Protein AF-A0A2K1YZL2-F1 (afdb_monomer_lite)

Foldseek 3Di:
DDDDDLVVLQVVLLVLLCQLQDPPDDDPLVCQLVSLVSNLCNLVVHPAHDQVSLLSSLVSLLVVVVVCVVPPHDLSNLLSLLLSLLSSQLRPSHDPVSNVSSLVSNLCSLVVVVVPPVPCPPRVVSNVNSLVSNCNGPDCPNVVSSVCSVVVNVPDDD

Radius of gyration: 15.45 Å; chains: 1; bounding box: 55×33×34 Å

Sequence (158 aa):
MLAHPFMLLTPQAKLLVSILSSTNLVIPHEAYPLLLRTLYIWVRKSLRPSSVLIDSAVVSLSHLLAIEFGSKKSPEFLSESVLLLGAFSFVLSVSESSKTVCLELLCRLLEDEYRLVSPFGRVIPDVLAGIGYALCSSVVVHNVRILNALLGIWGKED

Secondary structure (DSSP, 8-state):
---SSTTTHHHHHHHHHHHHH-TT----GGGHHHHHHHHHHHHHH-SS--HHHHHHHHHHHHHHHHHHBTB---HHHHHHHHHHHHHHHH-TTS-HHHHHHHHHHHHHHHHHSGGGSSS-TTTHHHHHHHHHHHHTSS--TTHHHHHHHHHHHHS---

pLDDT: mean 83.3, std 15.03, range [38.81, 97.19]

Organism: Populus trichocarpa (NCBI:txid3694)

Structure (mmCIF, N/CA/C/O backbone):
data_AF-A0A2K1YZL2-F1
#
_entry.id   AF-A0A2K1YZL2-F1
#
loop_
_atom_site.group_PDB
_atom_site.id
_atom_site.type_symbol
_atom_site.label_atom_id
_atom_site.label_alt_id
_atom_site.label_comp_id
_atom_site.label_asym_id
_atom_site.label_entity_id
_atom_site.label_seq_id
_atom_site.pdbx_PDB_ins_code
_atom_site.Cartn_x
_atom_site.Cartn_y
_atom_site.Cartn_z
_atom_site.occupancy
_atom_site.B_iso_or_equiv
_atom_site.auth_seq_id
_atom_site.auth_comp_id
_atom_site.auth_asym_id
_atom_site.auth_atom_id
_atom_site.pdbx_PDB_model_num
ATOM 1 N N . MET A 1 1 ? 25.836 -21.114 5.951 1.00 38.81 1 MET A N 1
ATOM 2 C CA . MET A 1 1 ? 25.924 -19.668 5.656 1.00 38.81 1 MET A CA 1
ATOM 3 C C . MET A 1 1 ? 25.135 -19.408 4.373 1.00 38.81 1 MET A C 1
ATOM 5 O O . MET A 1 1 ? 25.670 -19.601 3.296 1.00 38.81 1 MET A O 1
ATOM 9 N N . LEU A 1 2 ? 23.831 -19.117 4.478 1.00 43.88 2 LEU A N 1
ATOM 10 C CA . LEU A 1 2 ? 22.923 -18.922 3.334 1.00 43.88 2 LEU A CA 1
ATOM 11 C C . LEU A 1 2 ? 22.542 -17.440 3.232 1.00 43.88 2 LEU A C 1
ATOM 13 O O . LEU A 1 2 ? 21.460 -17.029 3.637 1.00 43.88 2 LEU A O 1
ATOM 17 N N . ALA A 1 3 ? 23.447 -16.622 2.710 1.00 51.06 3 ALA A N 1
ATOM 18 C CA . ALA A 1 3 ? 23.057 -15.378 2.062 1.00 51.06 3 ALA A CA 1
ATOM 19 C C . ALA A 1 3 ? 22.952 -15.721 0.577 1.00 51.06 3 ALA A C 1
ATOM 21 O O . ALA A 1 3 ? 23.954 -16.204 0.074 1.00 51.06 3 ALA A O 1
ATOM 22 N N . HIS A 1 4 ? 21.808 -15.556 -0.109 1.00 52.34 4 HIS A N 1
ATOM 23 C CA . HIS A 1 4 ? 21.873 -15.142 -1.525 1.00 52.34 4 HIS A CA 1
ATOM 24 C C . HIS A 1 4 ? 20.585 -14.729 -2.267 1.00 52.34 4 HIS A C 1
ATOM 26 O O . HIS A 1 4 ? 20.738 -13.885 -3.144 1.00 52.34 4 HIS A O 1
ATOM 32 N N . PRO A 1 5 ? 19.338 -15.162 -1.980 1.00 51.34 5 PRO A N 1
ATOM 33 C CA . PRO A 1 5 ? 18.207 -14.653 -2.775 1.00 51.34 5 PRO A CA 1
ATOM 34 C C . PRO A 1 5 ? 17.672 -13.296 -2.280 1.00 51.34 5 PRO A C 1
ATOM 36 O O . PRO A 1 5 ? 17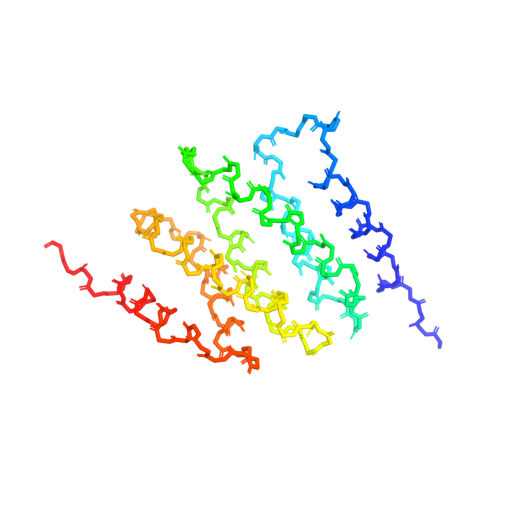.253 -12.463 -3.075 1.00 51.34 5 PRO A O 1
ATOM 39 N N . PHE A 1 6 ? 17.730 -13.023 -0.972 1.00 49.19 6 PHE A N 1
ATOM 40 C CA . PHE A 1 6 ? 17.057 -11.856 -0.379 1.00 49.19 6 PHE A CA 1
ATOM 41 C C . PHE A 1 6 ? 17.830 -10.536 -0.498 1.00 49.19 6 PHE A C 1
ATOM 43 O O . PHE A 1 6 ? 17.218 -9.474 -0.556 1.00 49.19 6 PHE A O 1
ATOM 50 N N . MET A 1 7 ? 19.165 -10.582 -0.572 1.00 50.50 7 MET A N 1
ATOM 51 C CA . MET A 1 7 ? 19.977 -9.378 -0.797 1.00 50.50 7 MET A CA 1
ATOM 52 C C . MET A 1 7 ? 19.915 -8.883 -2.248 1.00 50.50 7 MET A C 1
ATOM 54 O O . MET A 1 7 ? 20.134 -7.697 -2.478 1.00 50.50 7 MET A O 1
ATOM 58 N N . LEU A 1 8 ? 19.564 -9.750 -3.210 1.00 55.94 8 LEU A N 1
ATOM 59 C CA . LEU A 1 8 ? 19.440 -9.375 -4.624 1.00 55.94 8 LEU A CA 1
ATOM 60 C C . LEU A 1 8 ? 18.253 -8.442 -4.900 1.00 55.94 8 LEU A C 1
ATOM 62 O O . LEU A 1 8 ? 18.302 -7.652 -5.841 1.00 55.94 8 LEU A O 1
ATOM 66 N N . LEU A 1 9 ? 17.205 -8.507 -4.075 1.00 71.00 9 LEU A N 1
ATOM 67 C CA . LEU A 1 9 ? 15.985 -7.734 -4.301 1.00 71.00 9 LEU A CA 1
ATOM 68 C C . LEU A 1 9 ? 16.129 -6.266 -3.862 1.00 71.00 9 LEU A C 1
ATOM 70 O O . LEU A 1 9 ? 15.418 -5.403 -4.365 1.00 71.00 9 LEU A O 1
ATOM 74 N N . THR A 1 10 ? 17.059 -5.943 -2.956 1.00 78.75 10 THR A N 1
ATOM 75 C CA . THR A 1 10 ? 17.225 -4.569 -2.447 1.00 78.75 10 THR A CA 1
ATOM 76 C C . THR A 1 10 ? 17.779 -3.596 -3.497 1.00 78.75 10 THR A C 1
ATOM 78 O O . THR A 1 10 ? 17.228 -2.502 -3.617 1.00 78.75 10 THR A O 1
ATOM 81 N N . PRO A 1 11 ? 18.822 -3.931 -4.286 1.00 85.44 11 PRO A N 1
ATOM 82 C CA . PRO A 1 11 ? 19.239 -3.095 -5.413 1.00 85.44 11 PRO A CA 1
ATOM 83 C C . PRO A 1 11 ? 18.119 -2.873 -6.434 1.00 85.44 11 PRO A C 1
ATOM 85 O O . PRO A 1 11 ? 17.939 -1.753 -6.905 1.00 85.44 11 PRO A O 1
ATOM 88 N N . GLN A 1 12 ? 17.330 -3.913 -6.725 1.00 85.94 12 GLN A N 1
ATOM 89 C CA . GLN A 1 12 ? 16.189 -3.824 -7.641 1.00 85.94 12 GLN A CA 1
ATOM 90 C C . GLN A 1 12 ? 15.112 -2.882 -7.095 1.00 85.94 12 GLN A C 1
ATOM 92 O O . GLN A 1 12 ? 14.638 -2.016 -7.818 1.00 85.94 12 GLN A O 1
ATOM 97 N N . ALA A 1 13 ? 14.787 -2.977 -5.805 1.00 89.06 13 ALA A N 1
ATOM 98 C CA . ALA A 1 13 ? 13.847 -2.067 -5.159 1.00 89.06 13 ALA A CA 1
ATOM 99 C C . ALA A 1 13 ? 14.335 -0.615 -5.170 1.00 89.06 13 ALA A C 1
ATOM 101 O O . ALA A 1 13 ? 13.552 0.284 -5.456 1.00 89.06 13 ALA A O 1
ATOM 102 N N . LYS A 1 14 ? 15.630 -0.375 -4.922 1.00 91.25 14 LYS A N 1
ATOM 103 C CA . LYS A 1 14 ? 16.217 0.970 -5.032 1.00 91.25 14 LYS A CA 1
ATOM 104 C C . LYS A 1 14 ? 16.053 1.532 -6.438 1.00 91.25 14 LYS A C 1
ATOM 106 O O . LYS A 1 14 ? 15.593 2.657 -6.576 1.00 91.25 14 LYS A O 1
ATOM 111 N N . LEU A 1 15 ? 16.376 0.735 -7.456 1.00 91.00 15 LEU A N 1
ATOM 112 C CA . LEU A 1 15 ? 16.206 1.128 -8.851 1.00 91.00 15 LEU A CA 1
ATOM 113 C C . LEU A 1 15 ? 14.739 1.440 -9.172 1.00 91.00 15 LEU A C 1
ATOM 115 O O . LEU A 1 15 ? 14.464 2.471 -9.772 1.00 91.00 15 LEU A O 1
ATOM 119 N N . LEU A 1 16 ? 13.804 0.589 -8.743 1.00 91.12 16 LEU A N 1
ATOM 120 C CA . LEU A 1 16 ? 12.370 0.799 -8.957 1.00 91.12 16 LEU A CA 1
ATOM 121 C C . LEU A 1 16 ? 11.875 2.086 -8.300 1.00 91.12 16 LEU A C 1
ATOM 123 O O . LEU A 1 16 ? 11.177 2.860 -8.946 1.00 91.12 16 LEU A O 1
ATOM 127 N N . VAL A 1 17 ? 12.269 2.347 -7.050 1.00 91.75 17 VAL A N 1
ATOM 128 C CA . VAL A 1 17 ? 11.930 3.605 -6.376 1.00 91.75 17 VAL A CA 1
ATOM 129 C C . VAL A 1 17 ? 12.522 4.783 -7.142 1.00 91.75 17 VAL A C 1
ATOM 131 O O . VAL A 1 17 ? 11.788 5.708 -7.452 1.00 91.75 17 VAL A O 1
ATOM 134 N N . SER A 1 18 ? 13.793 4.725 -7.554 1.00 91.88 18 SER A N 1
ATOM 135 C CA . SER A 1 18 ? 14.407 5.787 -8.364 1.00 91.88 18 SER A CA 1
ATOM 136 C C . SER A 1 18 ? 13.702 6.018 -9.704 1.00 91.88 18 SER A C 1
ATOM 138 O O . SER A 1 18 ? 13.594 7.163 -10.132 1.00 91.88 18 SER A O 1
ATOM 140 N N . ILE A 1 19 ? 13.209 4.962 -10.358 1.00 90.88 19 ILE A N 1
ATOM 141 C CA . ILE A 1 19 ? 12.417 5.068 -11.590 1.00 90.88 19 ILE A CA 1
ATOM 142 C C . ILE A 1 19 ? 11.093 5.786 -11.306 1.00 90.88 19 ILE A C 1
ATOM 144 O O . ILE A 1 19 ? 10.762 6.727 -12.019 1.00 90.88 19 ILE A O 1
ATOM 148 N N . LEU A 1 20 ? 10.371 5.391 -10.251 1.00 88.38 20 LEU A N 1
ATOM 149 C CA . LEU A 1 20 ? 9.091 6.003 -9.873 1.00 88.38 20 LEU A CA 1
ATOM 150 C C . LEU A 1 20 ? 9.233 7.448 -9.376 1.00 88.38 20 LEU A C 1
ATOM 152 O O . LEU A 1 20 ? 8.319 8.242 -9.561 1.00 88.38 20 LEU A O 1
ATOM 156 N N . SER A 1 21 ? 10.356 7.798 -8.745 1.00 88.94 21 SER A N 1
ATOM 157 C CA . SER A 1 21 ? 10.640 9.171 -8.310 1.00 88.94 21 SER A CA 1
ATOM 158 C C . SER A 1 21 ? 11.130 10.077 -9.446 1.00 88.94 21 SER A C 1
ATOM 160 O O . SER A 1 21 ? 11.227 11.289 -9.255 1.00 88.94 21 SER A O 1
ATOM 162 N N . SER A 1 22 ? 11.529 9.518 -10.593 1.00 87.56 22 SER A N 1
ATOM 163 C CA . SER A 1 22 ? 12.166 10.289 -11.661 1.00 87.56 22 SER A CA 1
ATOM 164 C C . SER A 1 22 ? 11.142 11.090 -12.456 1.00 87.56 22 SER A C 1
ATOM 166 O O . SER A 1 22 ? 10.255 10.530 -13.090 1.00 87.56 22 SER A O 1
ATOM 168 N N . THR A 1 23 ? 11.333 12.405 -12.521 1.00 80.56 23 THR A N 1
ATOM 169 C CA . THR A 1 23 ? 10.558 13.300 -13.396 1.00 80.56 23 THR A CA 1
ATOM 170 C C . THR A 1 23 ? 11.047 13.292 -14.846 1.00 80.56 23 THR A C 1
ATOM 172 O O . THR A 1 23 ? 10.414 13.885 -15.713 1.00 80.56 23 THR A O 1
ATOM 175 N N . ASN A 1 24 ? 12.191 12.656 -15.116 1.00 82.12 24 ASN A N 1
ATOM 176 C CA . ASN A 1 24 ? 12.858 12.681 -16.422 1.00 82.12 24 ASN A CA 1
ATOM 177 C C . ASN A 1 24 ? 12.571 11.431 -17.266 1.00 82.12 24 ASN A C 1
ATOM 179 O O . ASN A 1 24 ? 13.055 11.327 -18.392 1.00 82.12 24 ASN A O 1
ATOM 183 N N . LEU A 1 25 ? 11.837 10.459 -16.717 1.00 82.88 25 LEU A N 1
ATOM 184 C CA . LEU A 1 25 ? 11.479 9.223 -17.403 1.00 82.88 25 LEU A CA 1
ATOM 185 C C . LEU A 1 25 ? 9.993 9.246 -17.749 1.00 82.88 25 LEU A C 1
ATOM 187 O O . LEU A 1 25 ? 9.149 9.404 -16.874 1.00 82.88 25 LEU A O 1
ATOM 191 N N . VAL A 1 26 ? 9.681 9.038 -19.025 1.00 83.31 26 VAL A N 1
ATOM 192 C CA . VAL A 1 26 ? 8.307 8.795 -19.469 1.00 83.31 26 VAL A CA 1
ATOM 193 C C . VAL A 1 26 ? 8.064 7.294 -19.384 1.00 83.31 26 VAL A C 1
ATOM 195 O O . VAL A 1 26 ? 8.627 6.524 -20.163 1.00 83.31 26 VAL A O 1
ATOM 198 N N . ILE A 1 27 ? 7.270 6.875 -18.402 1.00 84.00 27 ILE A N 1
ATOM 199 C CA . ILE A 1 27 ? 6.901 5.472 -18.203 1.00 84.00 27 ILE A CA 1
ATOM 200 C C . ILE A 1 27 ? 5.537 5.250 -18.868 1.00 84.00 27 ILE A C 1
ATOM 202 O O . ILE A 1 27 ? 4.608 6.005 -18.583 1.00 84.00 27 ILE A O 1
ATOM 206 N N . PRO A 1 28 ? 5.388 4.246 -19.748 1.00 85.69 28 PRO A N 1
ATOM 207 C CA . PRO A 1 28 ? 4.085 3.921 -20.320 1.00 85.69 28 PRO A CA 1
ATOM 208 C C . PRO A 1 28 ? 3.126 3.446 -19.220 1.00 85.69 28 PRO A C 1
ATOM 210 O O . PRO A 1 28 ? 3.536 2.708 -18.317 1.00 85.69 28 PRO A O 1
ATOM 213 N N . HIS A 1 29 ? 1.850 3.836 -19.298 1.00 82.50 29 HIS A N 1
ATOM 214 C CA . HIS A 1 29 ? 0.867 3.542 -18.248 1.00 82.50 29 HIS A CA 1
ATOM 215 C C . HIS A 1 29 ? 0.721 2.033 -17.977 1.00 82.50 29 HIS A C 1
ATOM 217 O O . HIS A 1 29 ? 0.501 1.606 -16.844 1.00 82.50 29 HIS A O 1
ATOM 223 N N . GLU A 1 30 ? 0.924 1.208 -19.002 1.00 85.75 30 GLU A N 1
ATOM 224 C CA . GLU A 1 30 ? 0.842 -0.251 -18.950 1.00 85.75 30 GLU A CA 1
ATOM 225 C C . GLU A 1 30 ? 1.959 -0.889 -18.109 1.00 85.75 30 GLU A C 1
ATOM 227 O O . GLU A 1 30 ? 1.824 -2.028 -17.662 1.00 85.75 30 GLU A O 1
ATOM 232 N N . ALA A 1 31 ? 3.066 -0.177 -17.869 1.00 89.31 31 ALA A N 1
ATOM 233 C CA . ALA A 1 31 ? 4.176 -0.691 -17.073 1.00 89.31 31 ALA A CA 1
ATOM 234 C C . ALA A 1 31 ? 3.939 -0.558 -15.562 1.00 89.31 31 ALA A C 1
ATOM 236 O O . ALA A 1 31 ? 4.516 -1.327 -14.788 1.00 89.31 31 ALA A O 1
ATOM 237 N N . TYR A 1 32 ? 3.093 0.379 -15.117 1.00 89.56 32 TYR A N 1
ATOM 238 C CA . TYR A 1 32 ? 2.918 0.645 -13.689 1.00 89.56 32 TYR A CA 1
ATOM 239 C C . TYR A 1 32 ? 2.446 -0.563 -12.870 1.00 89.56 32 TYR A C 1
ATOM 241 O O . TYR A 1 32 ? 3.070 -0.810 -11.837 1.00 89.56 32 TYR A O 1
ATOM 249 N N . PRO A 1 33 ? 1.442 -1.362 -13.289 1.00 91.00 33 PRO A N 1
ATOM 250 C CA . PRO A 1 33 ? 1.030 -2.538 -12.519 1.00 91.00 33 PRO A CA 1
ATOM 251 C C . PRO A 1 33 ? 2.201 -3.487 -12.221 1.00 91.00 33 PRO A C 1
ATOM 253 O O . PRO A 1 33 ? 2.368 -3.944 -11.092 1.00 91.00 33 PRO A O 1
ATOM 256 N N . LEU A 1 34 ? 3.088 -3.714 -13.198 1.00 91.81 34 LEU A N 1
ATOM 257 C CA . LEU A 1 34 ? 4.270 -4.565 -13.023 1.00 91.81 34 LEU A CA 1
ATOM 258 C C . LEU A 1 34 ? 5.296 -3.954 -12.058 1.00 91.81 34 LEU A C 1
ATOM 260 O O . LEU A 1 34 ? 5.881 -4.675 -11.243 1.00 91.81 34 LEU A O 1
ATOM 264 N N . LEU A 1 35 ? 5.513 -2.638 -12.120 1.00 92.62 35 LEU A N 1
ATOM 265 C CA . LEU A 1 35 ? 6.416 -1.935 -11.202 1.00 92.62 35 LEU A CA 1
ATOM 266 C C . LEU A 1 35 ? 5.910 -2.028 -9.756 1.00 92.62 35 LEU A C 1
ATOM 268 O O . LEU A 1 35 ? 6.672 -2.391 -8.854 1.00 92.62 35 LEU A O 1
ATOM 272 N N . LEU A 1 36 ? 4.615 -1.776 -9.549 1.00 94.19 36 LEU A N 1
ATOM 273 C CA . LEU A 1 36 ? 3.958 -1.879 -8.246 1.00 94.19 36 LEU A CA 1
ATOM 274 C C . LEU A 1 36 ? 4.001 -3.316 -7.711 1.00 94.19 36 LEU A C 1
ATOM 276 O O . LEU A 1 36 ? 4.406 -3.533 -6.565 1.00 94.19 36 LEU A O 1
ATOM 280 N N . ARG A 1 37 ? 3.708 -4.311 -8.560 1.00 94.56 37 ARG A N 1
ATOM 281 C CA . ARG A 1 37 ? 3.790 -5.730 -8.193 1.00 94.56 37 ARG A CA 1
ATOM 282 C C . ARG A 1 37 ? 5.196 -6.130 -7.763 1.00 94.56 37 ARG A C 1
ATOM 284 O O . ARG A 1 37 ? 5.372 -6.875 -6.798 1.00 94.56 37 ARG A O 1
ATOM 291 N N . THR A 1 38 ? 6.215 -5.635 -8.461 1.00 93.38 38 THR A N 1
ATOM 292 C CA . THR A 1 38 ? 7.612 -5.954 -8.144 1.00 93.38 38 THR A CA 1
ATOM 293 C C . THR A 1 38 ? 8.024 -5.355 -6.798 1.00 93.38 38 THR A C 1
ATOM 295 O O . THR A 1 38 ? 8.661 -6.040 -5.993 1.00 93.38 38 THR A O 1
ATOM 298 N N . LEU A 1 39 ? 7.597 -4.123 -6.496 1.00 93.81 39 LEU A N 1
ATOM 299 C CA . LEU A 1 39 ? 7.784 -3.524 -5.172 1.00 93.81 39 LEU A CA 1
ATOM 300 C C . LEU A 1 39 ? 7.049 -4.305 -4.080 1.00 93.81 39 LEU A C 1
ATOM 302 O O . LEU A 1 39 ? 7.630 -4.565 -3.026 1.00 93.81 39 LEU A O 1
ATOM 306 N N . TYR A 1 40 ? 5.819 -4.750 -4.338 1.00 95.12 40 TYR A N 1
ATOM 307 C CA . TYR A 1 40 ? 5.071 -5.591 -3.405 1.00 95.12 40 TYR A CA 1
ATOM 308 C C . TYR A 1 40 ? 5.824 -6.893 -3.093 1.00 95.12 40 TYR A C 1
ATOM 310 O O . TYR A 1 40 ? 6.002 -7.254 -1.925 1.00 95.12 40 TYR A O 1
ATOM 318 N N . ILE A 1 41 ? 6.329 -7.581 -4.123 1.00 93.12 41 ILE A N 1
ATOM 319 C CA . ILE A 1 41 ? 7.121 -8.806 -3.956 1.00 93.12 41 ILE A CA 1
ATOM 320 C C . ILE A 1 41 ? 8.370 -8.519 -3.123 1.00 93.12 41 ILE A C 1
ATOM 322 O O . ILE A 1 41 ? 8.674 -9.289 -2.210 1.00 93.12 41 ILE A O 1
ATOM 326 N N . TRP A 1 42 ? 9.067 -7.411 -3.385 1.00 91.81 42 TRP A N 1
ATOM 327 C CA . TRP A 1 42 ? 10.217 -7.005 -2.582 1.00 91.81 42 TRP A CA 1
ATOM 328 C C . TRP A 1 42 ? 9.849 -6.821 -1.105 1.00 91.81 42 TRP A C 1
ATOM 330 O O . TRP A 1 42 ? 10.512 -7.412 -0.249 1.00 91.81 42 TRP A O 1
ATOM 340 N N . VAL A 1 43 ? 8.780 -6.083 -0.790 1.00 92.06 43 VAL A N 1
ATOM 341 C CA . VAL A 1 43 ? 8.321 -5.869 0.597 1.00 92.06 43 VAL A CA 1
ATOM 342 C C . VAL A 1 43 ? 8.032 -7.194 1.295 1.00 92.06 43 VAL A C 1
ATOM 344 O O . VAL A 1 43 ? 8.441 -7.403 2.433 1.00 92.06 43 VAL A O 1
ATOM 347 N N . ARG A 1 44 ? 7.349 -8.109 0.604 1.00 90.69 44 ARG A N 1
ATOM 348 C CA . ARG A 1 44 ? 6.893 -9.386 1.168 1.00 90.69 44 ARG A CA 1
ATOM 349 C C . ARG A 1 44 ? 7.986 -10.428 1.309 1.00 90.69 44 ARG A C 1
ATOM 351 O O . ARG A 1 44 ? 7.910 -11.275 2.195 1.00 90.69 44 ARG A O 1
ATOM 358 N N . LYS A 1 45 ? 8.951 -10.435 0.392 1.00 88.50 45 LYS A N 1
ATOM 359 C CA . LYS A 1 45 ? 10.024 -11.433 0.366 1.00 88.50 45 LYS A CA 1
ATOM 360 C C . LYS A 1 45 ? 11.268 -10.962 1.110 1.00 88.50 45 LYS A C 1
ATOM 362 O O . LYS A 1 45 ? 12.086 -11.800 1.468 1.00 88.50 45 LYS A O 1
ATOM 367 N N . SER A 1 46 ? 11.422 -9.670 1.384 1.00 83.81 46 SER A N 1
ATOM 368 C CA . SER A 1 46 ? 12.537 -9.178 2.192 1.00 83.81 46 SER A CA 1
ATOM 369 C C . SER A 1 46 ? 12.358 -9.546 3.661 1.00 83.81 46 SER A C 1
ATOM 371 O O . SER A 1 46 ? 11.337 -9.240 4.264 1.00 83.81 46 SER A O 1
ATOM 373 N N . LEU A 1 47 ? 13.391 -10.136 4.269 1.00 76.88 47 LEU A N 1
ATOM 374 C CA . LEU A 1 47 ? 13.392 -10.451 5.703 1.00 76.88 47 LEU A CA 1
ATOM 375 C C . LEU A 1 47 ? 13.252 -9.185 6.571 1.00 76.88 47 LEU A C 1
ATOM 377 O O . LEU A 1 47 ? 12.608 -9.202 7.615 1.00 76.88 47 LEU A O 1
ATOM 381 N N . ARG A 1 48 ? 13.904 -8.094 6.150 1.00 80.44 48 ARG A N 1
ATOM 382 C CA . ARG A 1 48 ? 13.903 -6.784 6.817 1.00 80.44 48 ARG A CA 1
ATOM 383 C C . ARG A 1 48 ? 14.007 -5.688 5.755 1.00 80.44 48 ARG A C 1
ATOM 385 O O . ARG A 1 48 ? 15.122 -5.250 5.460 1.00 80.44 48 ARG A O 1
ATOM 392 N N . PRO A 1 49 ? 12.897 -5.300 5.108 1.00 83.56 49 PRO A N 1
ATOM 393 C CA . PRO A 1 49 ? 12.946 -4.225 4.130 1.00 83.56 49 PRO A CA 1
ATOM 394 C C . PRO A 1 49 ? 13.401 -2.928 4.811 1.00 83.56 49 PRO A C 1
ATOM 396 O O . PRO A 1 49 ? 13.067 -2.654 5.967 1.00 83.56 49 PRO A O 1
ATOM 399 N N . SER A 1 50 ? 14.215 -2.150 4.099 1.00 88.69 50 SER A N 1
ATOM 400 C CA . SER A 1 50 ? 14.730 -0.875 4.600 1.00 88.69 50 SER A CA 1
ATOM 401 C C . SER A 1 50 ? 13.572 0.103 4.781 1.00 88.69 50 SER A C 1
ATOM 403 O O . SER A 1 50 ? 12.906 0.437 3.803 1.00 88.69 50 SER A O 1
ATOM 405 N N . SER A 1 51 ? 13.356 0.573 6.014 1.00 89.69 51 SER A N 1
ATOM 406 C CA . SER A 1 51 ? 12.321 1.566 6.327 1.00 89.69 51 SER A CA 1
ATOM 407 C C . SER A 1 51 ? 12.508 2.837 5.506 1.00 89.69 51 SER A C 1
ATOM 409 O O . SER A 1 51 ? 11.571 3.267 4.855 1.00 89.69 51 SER A O 1
ATOM 411 N N . VAL A 1 52 ? 13.745 3.333 5.409 1.00 91.50 52 VAL A N 1
ATOM 412 C CA . VAL A 1 52 ? 14.113 4.501 4.590 1.00 91.50 52 VAL A CA 1
ATOM 413 C C . VAL A 1 52 ? 13.696 4.330 3.128 1.00 91.50 52 VAL A C 1
ATOM 415 O O . VAL A 1 52 ? 13.176 5.258 2.512 1.00 91.50 52 VAL A O 1
ATOM 418 N N . LEU A 1 53 ? 13.909 3.139 2.558 1.00 92.38 53 LEU A N 1
ATOM 419 C CA . LEU A 1 53 ? 13.519 2.874 1.175 1.00 92.38 53 LEU A CA 1
ATOM 420 C C . LEU A 1 53 ? 11.997 2.787 1.018 1.00 92.38 53 LEU A C 1
ATOM 422 O O . LEU A 1 53 ? 11.476 3.267 0.016 1.00 92.38 53 LEU A O 1
ATOM 426 N N . ILE A 1 54 ? 11.289 2.215 1.998 1.00 93.62 54 ILE A N 1
ATOM 427 C CA . ILE A 1 54 ? 9.822 2.218 2.004 1.00 93.62 54 ILE A CA 1
ATOM 428 C C . ILE A 1 54 ? 9.297 3.649 2.124 1.00 93.62 54 ILE A C 1
ATOM 430 O O . ILE A 1 54 ? 8.460 4.033 1.321 1.00 93.62 54 ILE A O 1
ATOM 434 N N . ASP A 1 55 ? 9.808 4.455 3.054 1.00 93.88 55 ASP A N 1
ATOM 435 C CA . ASP A 1 55 ? 9.383 5.846 3.235 1.00 93.88 55 ASP A CA 1
ATOM 436 C C . ASP A 1 55 ? 9.567 6.646 1.928 1.00 93.88 55 ASP A C 1
ATOM 438 O O . ASP A 1 55 ? 8.653 7.336 1.478 1.00 93.88 55 ASP A O 1
ATOM 442 N N . SER A 1 56 ? 10.700 6.467 1.238 1.00 93.94 56 SER A N 1
ATOM 443 C CA . SER A 1 56 ? 10.931 7.054 -0.092 1.00 93.94 56 SER A CA 1
ATOM 444 C C . SER A 1 56 ? 9.956 6.534 -1.158 1.00 93.94 56 SER A C 1
ATOM 446 O O . SER A 1 56 ? 9.516 7.294 -2.027 1.00 93.94 56 SER A O 1
ATOM 448 N N . ALA A 1 57 ? 9.620 5.243 -1.121 1.00 94.44 57 ALA A N 1
ATOM 449 C CA . ALA A 1 57 ? 8.651 4.647 -2.034 1.00 94.44 57 ALA A CA 1
ATOM 450 C C . ALA A 1 57 ? 7.242 5.205 -1.795 1.00 94.44 57 ALA A C 1
ATOM 452 O O . ALA A 1 57 ? 6.543 5.495 -2.758 1.00 94.44 57 ALA A O 1
ATOM 453 N N . VAL A 1 58 ? 6.848 5.411 -0.535 1.00 95.62 58 VAL A N 1
ATOM 454 C CA . VAL A 1 58 ? 5.553 5.996 -0.154 1.00 95.62 58 VAL A CA 1
ATOM 455 C C . VAL A 1 58 ? 5.419 7.418 -0.686 1.00 95.62 58 VAL A C 1
ATOM 457 O O . VAL A 1 58 ? 4.383 7.748 -1.256 1.00 95.62 58 VAL A O 1
ATOM 460 N N . VAL A 1 59 ? 6.469 8.237 -0.573 1.00 94.88 59 VAL A N 1
ATOM 461 C CA . VAL A 1 59 ? 6.488 9.585 -1.167 1.00 94.88 59 VAL A CA 1
ATOM 462 C C . VAL A 1 59 ? 6.339 9.514 -2.689 1.00 94.88 59 VAL A C 1
ATOM 464 O O . VAL A 1 59 ? 5.524 10.219 -3.270 1.00 94.88 59 VAL A O 1
ATOM 467 N N . SER A 1 60 ? 7.074 8.625 -3.354 1.00 93.00 60 SER A N 1
ATOM 468 C CA . SER A 1 60 ? 6.991 8.495 -4.819 1.00 93.00 60 SER A CA 1
ATOM 469 C C . SER A 1 60 ? 5.608 8.023 -5.273 1.00 93.00 60 SER A C 1
ATOM 471 O O . SER A 1 60 ? 5.055 8.527 -6.247 1.00 93.00 60 SER A O 1
ATOM 473 N N . LEU A 1 61 ? 5.024 7.080 -4.532 1.00 93.25 61 LEU A N 1
ATOM 474 C CA . LEU A 1 61 ? 3.706 6.531 -4.810 1.00 93.25 61 LEU A CA 1
ATOM 475 C C . LEU A 1 61 ? 2.596 7.554 -4.556 1.00 93.25 61 LEU A C 1
ATOM 477 O O . LEU A 1 61 ? 1.635 7.590 -5.316 1.00 93.25 61 LEU A O 1
ATOM 481 N N . SER A 1 62 ? 2.721 8.404 -3.532 1.00 93.25 62 SER A N 1
ATOM 482 C CA . SER A 1 62 ? 1.739 9.461 -3.273 1.00 93.25 62 SER A CA 1
ATOM 483 C C . SER A 1 62 ? 1.704 10.480 -4.411 1.00 93.25 62 SER A C 1
ATOM 485 O O . SER A 1 62 ? 0.618 10.849 -4.853 1.00 93.25 62 SER A O 1
ATOM 487 N N . HIS A 1 63 ? 2.868 10.867 -4.943 1.00 90.81 63 HIS A N 1
ATOM 488 C CA . HIS A 1 63 ? 2.963 11.726 -6.123 1.00 90.81 63 HIS A CA 1
ATOM 489 C C . HIS A 1 63 ? 2.390 11.055 -7.374 1.00 90.81 63 HIS A C 1
ATOM 491 O O . HIS A 1 63 ? 1.593 11.676 -8.074 1.00 90.81 63 HIS A O 1
ATOM 497 N N . LEU A 1 64 ? 2.747 9.792 -7.631 1.00 89.31 64 LEU A N 1
ATOM 498 C CA . LEU A 1 64 ? 2.220 9.032 -8.767 1.00 89.31 64 LEU A CA 1
ATOM 499 C C . LEU A 1 64 ? 0.692 8.953 -8.718 1.00 89.31 64 LEU A C 1
ATOM 501 O O . LEU A 1 64 ? 0.018 9.290 -9.686 1.00 89.31 64 LEU A O 1
ATOM 505 N N . LEU A 1 65 ? 0.141 8.546 -7.575 1.00 88.25 65 LEU A N 1
ATOM 506 C CA . LEU A 1 65 ? -1.300 8.428 -7.416 1.00 88.25 65 LEU A CA 1
ATOM 507 C C . LEU A 1 65 ? -1.981 9.792 -7.519 1.00 88.25 65 LEU A C 1
ATOM 509 O O . LEU A 1 65 ? -3.013 9.867 -8.164 1.00 88.25 65 LEU A O 1
ATOM 513 N N . ALA A 1 66 ? -1.404 10.867 -6.968 1.00 86.06 66 ALA A N 1
ATOM 514 C CA . ALA A 1 66 ? -1.926 12.232 -7.114 1.00 86.06 66 ALA A CA 1
ATOM 515 C C . ALA A 1 66 ? -2.061 12.677 -8.577 1.00 86.06 66 ALA A C 1
ATOM 517 O O . ALA A 1 66 ? -3.057 13.306 -8.918 1.00 86.06 66 ALA A O 1
ATOM 518 N N . ILE A 1 67 ? -1.090 12.339 -9.429 1.00 81.38 67 ILE A N 1
ATOM 519 C CA . ILE A 1 67 ? -1.140 12.640 -10.868 1.00 81.38 67 ILE A CA 1
ATOM 520 C C . ILE A 1 67 ? -2.216 11.794 -11.558 1.00 81.38 67 ILE A C 1
ATOM 522 O O . ILE A 1 67 ? -2.957 12.295 -12.400 1.00 81.38 67 ILE A O 1
ATOM 526 N N . GLU A 1 68 ? -2.329 10.522 -11.178 1.00 73.25 68 GLU A N 1
ATOM 527 C CA . GLU A 1 68 ? -3.297 9.592 -11.767 1.00 73.25 68 GLU A CA 1
ATOM 528 C C . GLU A 1 68 ? -4.724 9.742 -11.204 1.00 73.25 68 GLU A C 1
ATOM 530 O O . GLU A 1 68 ? -5.678 9.258 -11.816 1.00 73.25 68 GLU A O 1
ATOM 535 N N . PHE A 1 69 ? -4.920 10.392 -10.048 1.00 64.75 69 PHE A N 1
ATOM 536 C CA . PHE A 1 69 ? -6.234 10.698 -9.467 1.00 64.75 69 PHE A CA 1
ATOM 537 C C . PHE A 1 69 ? -6.971 11.701 -10.372 1.00 64.75 69 PHE A C 1
ATOM 539 O O . PHE A 1 69 ? -6.884 12.912 -10.202 1.00 64.75 69 PHE A O 1
ATOM 546 N N . GLY A 1 70 ? -7.690 11.171 -11.365 1.00 59.06 70 GLY A N 1
ATOM 547 C CA . GLY A 1 70 ? -8.426 11.938 -12.375 1.00 59.06 70 GLY A CA 1
ATOM 548 C C . GLY A 1 70 ? -8.350 11.337 -13.783 1.00 59.06 70 GLY A C 1
ATOM 549 O O . GLY A 1 70 ? -9.163 11.689 -14.637 1.00 59.06 70 GLY A O 1
ATOM 550 N N . SER A 1 71 ? -7.415 10.411 -14.026 1.00 66.44 71 SER A N 1
ATOM 551 C CA . SER A 1 71 ? -7.323 9.625 -15.262 1.00 66.44 71 SER A CA 1
ATOM 552 C C . SER A 1 71 ? -8.146 8.332 -15.140 1.00 66.44 71 SER A C 1
ATOM 554 O O . SER A 1 71 ? -8.411 7.846 -14.038 1.00 66.44 71 SER A O 1
ATOM 556 N N . LYS A 1 72 ? -8.593 7.764 -16.269 1.00 66.56 72 LYS A N 1
ATOM 557 C CA . LYS A 1 72 ? -9.294 6.471 -16.281 1.00 66.56 72 LYS A CA 1
ATOM 558 C C . LYS A 1 72 ? -8.278 5.363 -15.974 1.00 66.56 72 LYS A C 1
ATOM 560 O O . LYS A 1 72 ? -7.631 4.85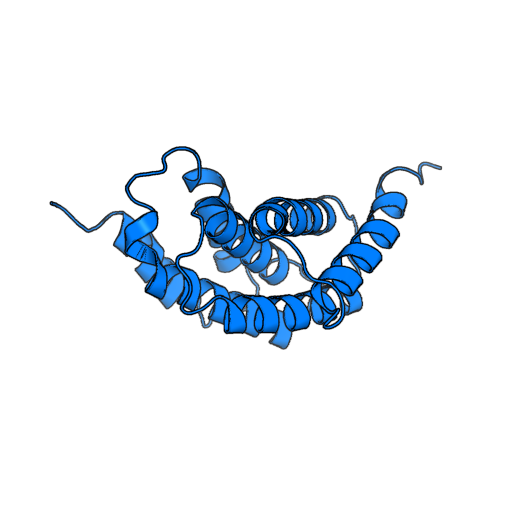6 -16.889 1.00 66.56 72 LYS A O 1
ATOM 565 N N . LYS A 1 73 ? -8.137 5.005 -14.695 1.00 72.31 73 LYS A N 1
ATOM 566 C CA . LYS A 1 73 ? -7.165 4.004 -14.235 1.00 72.31 73 LYS A CA 1
ATOM 567 C C . LYS A 1 73 ? -7.511 2.609 -14.752 1.00 72.31 73 LYS A C 1
ATOM 569 O O . LYS A 1 73 ? -8.683 2.233 -14.829 1.00 72.31 73 LYS A O 1
ATOM 574 N N . SER A 1 74 ? -6.486 1.819 -15.072 1.00 80.25 74 SER A N 1
ATOM 575 C CA . SER A 1 74 ? -6.693 0.397 -15.335 1.00 80.25 74 SER A CA 1
ATOM 576 C C . SER A 1 74 ? -7.026 -0.342 -14.026 1.00 80.25 74 SER A C 1
ATOM 578 O O . SER A 1 74 ? -6.480 0.001 -12.969 1.00 80.25 74 SER A O 1
ATOM 580 N N . PRO A 1 75 ? -7.905 -1.359 -14.058 1.00 83.25 75 PRO A N 1
ATOM 581 C CA . PRO A 1 75 ? -8.216 -2.170 -12.880 1.00 83.25 75 PRO A CA 1
ATOM 582 C C . PRO A 1 75 ? -6.974 -2.804 -12.239 1.00 83.25 75 PRO A C 1
ATOM 584 O O . PRO A 1 75 ? -6.883 -2.885 -11.017 1.00 83.25 75 PRO A O 1
ATOM 587 N N . GLU A 1 76 ? -5.998 -3.205 -13.055 1.00 86.88 76 GLU A N 1
ATOM 588 C CA . GLU A 1 76 ? -4.738 -3.800 -12.609 1.00 86.88 76 GLU A CA 1
ATOM 589 C C . GLU A 1 76 ? -3.868 -2.786 -11.859 1.00 86.88 76 GLU A C 1
ATOM 591 O O . GLU A 1 76 ? -3.237 -3.114 -10.855 1.00 86.88 76 GLU A O 1
ATOM 596 N N . PHE A 1 77 ? -3.839 -1.532 -12.316 1.00 88.56 77 PHE A N 1
ATOM 597 C CA . PHE A 1 77 ? -3.107 -0.481 -11.615 1.00 88.56 77 PHE A CA 1
ATOM 598 C C . PHE A 1 77 ? -3.710 -0.219 -10.236 1.00 88.56 77 PHE A C 1
ATOM 600 O O . PHE A 1 77 ? -2.980 -0.103 -9.248 1.00 88.56 77 PHE A O 1
ATOM 607 N N . LEU A 1 78 ? -5.041 -0.168 -10.158 1.00 88.38 78 LEU A N 1
ATOM 608 C CA . LEU A 1 78 ? -5.756 0.016 -8.902 1.00 88.38 78 LEU A CA 1
ATOM 609 C C . LEU A 1 78 ? -5.441 -1.109 -7.921 1.00 88.38 78 LEU A C 1
ATOM 611 O O . LEU A 1 78 ? -5.083 -0.839 -6.775 1.00 88.38 78 LEU A O 1
ATOM 615 N N . SER A 1 79 ? -5.541 -2.363 -8.352 1.00 90.00 79 SER A N 1
ATOM 616 C CA . SER A 1 79 ? -5.334 -3.494 -7.452 1.00 90.00 79 SER A CA 1
ATOM 617 C C . SER A 1 79 ? -3.921 -3.609 -6.939 1.00 90.00 79 SER A C 1
ATOM 619 O O . SER A 1 79 ? -3.730 -3.851 -5.750 1.00 90.00 79 SER A O 1
ATOM 621 N N . GLU A 1 80 ? -2.935 -3.395 -7.806 1.00 93.19 80 GLU A N 1
ATOM 622 C CA . GLU A 1 80 ? -1.535 -3.418 -7.396 1.00 93.19 80 GLU A CA 1
ATOM 623 C C . GLU A 1 80 ? -1.218 -2.235 -6.472 1.00 93.19 80 GLU A C 1
ATOM 625 O O . GLU A 1 80 ? -0.449 -2.384 -5.522 1.00 93.19 80 GLU A O 1
ATOM 630 N N . SER A 1 81 ? -1.871 -1.083 -6.672 1.00 93.44 81 SER A N 1
ATOM 631 C CA . SER A 1 81 ? -1.763 0.066 -5.764 1.00 93.44 81 SER A CA 1
ATOM 632 C C . SER A 1 81 ? -2.346 -0.246 -4.386 1.00 93.44 81 SER A C 1
ATOM 634 O O . SER A 1 81 ? -1.665 -0.053 -3.379 1.00 93.44 81 SER A O 1
ATOM 636 N N . VAL A 1 82 ? -3.574 -0.775 -4.319 1.00 94.19 82 VAL A N 1
ATOM 637 C CA . VAL A 1 82 ? -4.225 -1.168 -3.054 1.00 94.19 82 VAL A CA 1
ATOM 638 C C . VAL A 1 82 ? -3.397 -2.226 -2.328 1.00 94.19 82 VAL A C 1
ATOM 640 O O . VAL A 1 82 ? -3.149 -2.109 -1.125 1.00 94.19 82 VAL A O 1
ATOM 643 N N . LEU A 1 83 ? -2.914 -3.231 -3.058 1.00 95.94 83 LEU A N 1
ATOM 644 C CA . LEU A 1 83 ? -2.076 -4.287 -2.512 1.00 95.94 83 LEU A CA 1
ATOM 645 C C . LEU A 1 83 ? -0.773 -3.739 -1.916 1.00 95.94 83 LEU A C 1
ATOM 647 O O . LEU A 1 83 ? -0.414 -4.095 -0.789 1.00 95.94 83 LEU A O 1
ATOM 651 N N . LEU A 1 84 ? -0.068 -2.880 -2.656 1.00 97.06 84 LEU A N 1
ATOM 652 C CA . LEU A 1 84 ? 1.207 -2.310 -2.229 1.00 97.06 84 LEU A CA 1
ATOM 653 C C . LEU A 1 84 ? 1.044 -1.364 -1.034 1.00 97.06 84 LEU A C 1
ATOM 655 O O . LEU A 1 84 ? 1.801 -1.479 -0.069 1.00 97.06 84 LEU A O 1
ATOM 659 N N . LEU A 1 85 ? 0.050 -0.471 -1.064 1.00 97.19 85 LEU A N 1
ATOM 660 C CA . LEU A 1 85 ? -0.252 0.451 0.038 1.00 97.19 85 LEU A CA 1
ATOM 661 C C . LEU A 1 85 ? -0.592 -0.312 1.320 1.00 97.19 85 LEU A C 1
ATOM 663 O O . LEU A 1 85 ? -0.044 -0.020 2.386 1.00 97.19 85 LEU A O 1
ATOM 667 N N . GLY A 1 86 ? -1.436 -1.341 1.202 1.00 97.00 86 GLY A N 1
ATOM 668 C CA . GLY A 1 86 ? -1.725 -2.257 2.295 1.00 97.00 86 GLY A CA 1
ATOM 669 C C . GLY A 1 86 ? -0.443 -2.884 2.836 1.00 97.00 86 GLY A C 1
ATOM 670 O O . GLY A 1 86 ? -0.150 -2.770 4.027 1.00 97.00 86 GLY A O 1
ATOM 671 N N . ALA A 1 87 ? 0.372 -3.479 1.962 1.00 96.50 87 ALA A N 1
ATOM 672 C CA . ALA A 1 87 ? 1.620 -4.122 2.358 1.00 96.50 87 ALA A CA 1
ATOM 673 C C . ALA A 1 87 ? 2.582 -3.163 3.079 1.00 96.50 87 ALA A C 1
ATOM 675 O O . ALA A 1 87 ? 3.110 -3.541 4.122 1.00 96.50 87 ALA A O 1
ATOM 676 N N . PHE A 1 88 ? 2.777 -1.933 2.590 1.00 96.38 88 PHE A N 1
ATOM 677 C CA . PHE A 1 88 ? 3.595 -0.922 3.270 1.00 96.38 88 PHE A CA 1
ATOM 678 C C . PHE A 1 88 ? 3.053 -0.571 4.657 1.00 96.38 88 PHE A C 1
ATOM 680 O O . PHE A 1 88 ? 3.833 -0.490 5.606 1.00 96.38 88 PHE A O 1
ATOM 687 N N . SER A 1 89 ? 1.733 -0.423 4.799 1.00 96.38 89 SER A N 1
ATOM 688 C CA . SER A 1 89 ? 1.115 -0.099 6.089 1.00 96.38 89 SER A CA 1
ATOM 689 C C . SER A 1 89 ? 1.308 -1.202 7.146 1.00 96.38 89 SER A C 1
ATOM 691 O O . SER A 1 89 ? 1.453 -0.912 8.334 1.00 96.38 89 SER A O 1
ATOM 693 N N . PHE A 1 90 ? 1.398 -2.464 6.716 1.00 95.00 90 PHE A N 1
ATOM 694 C CA . PHE A 1 90 ? 1.593 -3.618 7.596 1.00 95.00 90 PHE A CA 1
ATOM 695 C C . PHE A 1 90 ? 3.041 -3.788 8.088 1.00 95.00 90 PHE A C 1
ATOM 697 O O . PHE A 1 90 ? 3.271 -4.383 9.143 1.00 95.00 90 PHE A O 1
ATOM 704 N N . VAL A 1 91 ? 4.045 -3.281 7.361 1.00 93.12 91 VAL A N 1
ATOM 705 C CA . VAL A 1 91 ? 5.454 -3.471 7.742 1.00 93.12 91 VAL A CA 1
ATOM 706 C C . VAL A 1 91 ? 5.748 -2.794 9.084 1.00 93.12 91 VAL A C 1
ATOM 708 O O . VAL A 1 91 ? 5.604 -1.584 9.246 1.00 93.12 91 VAL A O 1
ATOM 711 N N . LEU A 1 92 ? 6.229 -3.574 10.057 1.00 88.81 92 LEU A N 1
ATOM 712 C CA . LEU A 1 92 ? 6.476 -3.094 11.421 1.00 88.81 92 LEU A CA 1
ATOM 713 C C . LEU A 1 92 ? 7.538 -1.990 11.506 1.00 88.81 92 LEU A C 1
ATOM 715 O O . LEU A 1 92 ? 7.395 -1.090 12.324 1.00 88.81 92 LEU A O 1
ATOM 719 N N . SER A 1 93 ? 8.576 -2.045 10.668 1.00 87.88 93 SER A N 1
ATOM 720 C CA . SER A 1 93 ? 9.698 -1.095 10.685 1.00 87.88 93 SER A CA 1
ATOM 721 C C . SER A 1 93 ? 9.401 0.258 10.032 1.00 87.88 93 SER A C 1
ATOM 723 O O . SER A 1 93 ? 10.243 1.151 10.102 1.00 87.88 93 SER A O 1
ATOM 725 N N . VAL A 1 94 ? 8.254 0.411 9.367 1.00 91.19 94 VAL A N 1
ATOM 726 C CA . VAL A 1 94 ? 7.865 1.654 8.684 1.00 91.19 94 VAL A CA 1
ATOM 727 C C . VAL A 1 94 ? 7.347 2.671 9.697 1.00 91.19 94 VAL A C 1
ATOM 729 O O . VAL A 1 94 ? 6.691 2.305 10.673 1.00 91.19 94 VAL A O 1
ATOM 732 N N . SER A 1 95 ? 7.630 3.951 9.452 1.00 91.81 95 SER A N 1
ATOM 733 C CA . SER A 1 95 ? 7.163 5.056 10.292 1.00 91.81 95 SER A CA 1
ATOM 734 C C . SER A 1 95 ? 5.631 5.144 10.334 1.00 91.81 95 SER A C 1
ATOM 736 O O . SER A 1 95 ? 4.947 4.874 9.345 1.00 91.81 95 SER A O 1
ATOM 738 N N . GLU A 1 96 ? 5.065 5.562 11.469 1.00 94.06 96 GLU A N 1
ATOM 739 C CA . GLU A 1 96 ? 3.611 5.750 11.583 1.00 94.06 96 GLU A CA 1
ATOM 740 C C . GLU A 1 96 ? 3.075 6.779 10.581 1.00 94.06 96 GLU A C 1
ATOM 742 O O . GLU A 1 96 ? 1.982 6.597 10.045 1.00 94.06 96 GLU A O 1
ATOM 747 N N . SER A 1 97 ? 3.855 7.816 10.260 1.00 94.50 97 SER A N 1
ATOM 748 C CA . SER A 1 97 ? 3.508 8.808 9.238 1.00 94.50 97 SER A CA 1
ATOM 749 C C . SER A 1 97 ? 3.356 8.169 7.858 1.00 94.50 97 SER A C 1
ATOM 751 O O . SER A 1 97 ? 2.327 8.361 7.213 1.00 94.50 97 SER A O 1
ATOM 753 N N . SER A 1 98 ? 4.315 7.347 7.423 1.00 95.75 98 SER A N 1
ATOM 754 C CA . SER A 1 98 ? 4.225 6.644 6.136 1.00 95.75 98 SER A CA 1
ATOM 755 C C . SER A 1 98 ? 3.076 5.640 6.105 1.00 95.75 98 SER A C 1
ATOM 757 O O . SER A 1 98 ? 2.373 5.552 5.098 1.00 95.75 98 SER A O 1
ATOM 759 N N . LYS A 1 99 ? 2.821 4.923 7.210 1.00 96.81 99 LYS A N 1
ATOM 760 C CA . LYS A 1 99 ? 1.642 4.047 7.323 1.00 96.81 99 LYS A CA 1
ATOM 761 C C . LYS A 1 99 ? 0.349 4.843 7.173 1.00 96.81 99 LYS A C 1
ATOM 763 O O . LYS A 1 99 ? -0.530 4.433 6.424 1.00 96.81 99 LYS A O 1
ATOM 768 N N . THR A 1 100 ? 0.253 5.989 7.841 1.00 96.94 100 THR A N 1
ATOM 769 C CA . THR A 1 100 ? -0.912 6.884 7.782 1.00 96.94 100 THR A CA 1
ATOM 770 C C . THR A 1 100 ? -1.157 7.368 6.354 1.00 96.94 100 THR A C 1
ATOM 772 O O . THR A 1 100 ? -2.282 7.272 5.874 1.00 96.94 100 THR A O 1
ATOM 775 N N . VAL A 1 101 ?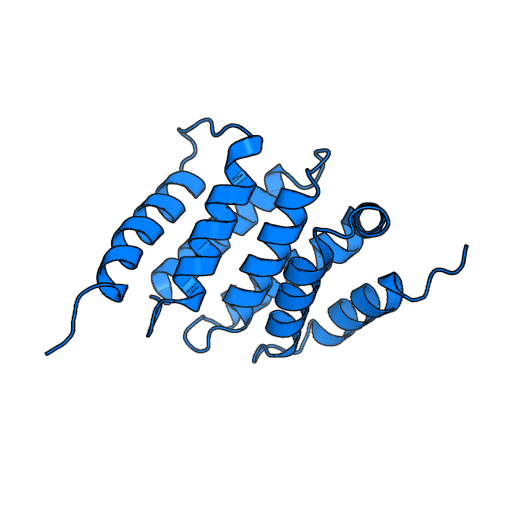 -0.105 7.794 5.643 1.00 96.81 101 VAL A N 1
ATOM 776 C CA . VAL A 1 101 ? -0.192 8.181 4.224 1.00 96.81 101 VAL A CA 1
ATOM 777 C C . VAL A 1 101 ? -0.670 7.014 3.360 1.00 96.81 101 VAL A C 1
ATOM 779 O O . VAL A 1 101 ? -1.563 7.196 2.537 1.00 96.81 101 VAL A O 1
ATOM 782 N N . CYS A 1 102 ? -0.127 5.808 3.562 1.00 97.00 102 CYS A N 1
ATOM 783 C CA . CYS A 1 102 ? -0.550 4.632 2.801 1.00 97.00 102 CYS A CA 1
ATOM 784 C C . CYS A 1 102 ? -2.038 4.326 2.991 1.00 97.00 102 CYS A C 1
ATOM 786 O O . CYS A 1 102 ? -2.743 4.066 2.019 1.00 97.00 102 CYS A O 1
ATOM 788 N N . LEU A 1 103 ? -2.511 4.364 4.239 1.00 96.88 103 LEU A N 1
ATOM 789 C CA . LEU A 1 103 ? -3.902 4.080 4.582 1.00 96.88 103 LEU A CA 1
ATOM 790 C C . LEU A 1 103 ? -4.859 5.147 4.039 1.00 96.88 103 LEU A C 1
ATOM 792 O O . LEU A 1 103 ? -5.924 4.797 3.538 1.00 96.88 103 LEU A O 1
ATOM 796 N N . GLU A 1 104 ? -4.476 6.423 4.085 1.00 95.69 104 GLU A N 1
ATOM 797 C CA . GLU A 1 104 ? -5.268 7.517 3.512 1.00 95.69 104 GLU A CA 1
ATOM 798 C C . GLU A 1 104 ? -5.394 7.376 1.987 1.00 95.69 104 GLU A C 1
ATOM 800 O O . GLU A 1 104 ? -6.497 7.451 1.448 1.00 95.69 104 GLU A O 1
ATOM 805 N N . LEU A 1 105 ? -4.287 7.101 1.286 1.00 94.44 105 LEU A N 1
ATOM 806 C CA . LEU A 1 105 ? -4.300 6.853 -0.162 1.00 94.44 105 LEU A CA 1
ATOM 807 C C . LEU A 1 105 ? -5.136 5.621 -0.522 1.00 94.44 105 LEU A C 1
ATOM 809 O O . LEU A 1 105 ? -5.871 5.644 -1.507 1.00 94.44 105 LEU A O 1
ATOM 813 N N . LEU A 1 106 ? -5.047 4.560 0.283 1.00 93.88 106 LEU A N 1
ATOM 814 C CA . LEU A 1 106 ? -5.840 3.349 0.101 1.00 93.88 106 LEU A CA 1
ATOM 815 C C . LEU A 1 106 ? -7.334 3.641 0.270 1.00 93.88 106 LEU A C 1
ATOM 817 O O . LEU A 1 106 ? -8.119 3.202 -0.564 1.00 93.88 106 LEU A O 1
ATOM 821 N N . CYS A 1 107 ? -7.731 4.417 1.286 1.00 91.88 107 CYS A N 1
ATOM 822 C CA . CYS A 1 107 ? -9.129 4.826 1.455 1.00 91.88 107 CYS A CA 1
ATOM 823 C C . CYS A 1 107 ? -9.631 5.596 0.231 1.00 91.88 107 CYS A C 1
ATOM 825 O O . CYS A 1 107 ? -10.681 5.253 -0.299 1.00 91.88 107 CYS A O 1
ATOM 827 N N . ARG A 1 108 ? -8.852 6.563 -0.270 1.00 89.69 108 ARG A N 1
ATOM 828 C CA . ARG A 1 108 ? -9.215 7.331 -1.473 1.00 89.69 108 ARG A CA 1
ATOM 829 C C . ARG A 1 108 ? -9.386 6.445 -2.699 1.00 89.69 108 ARG A C 1
ATOM 831 O O . ARG A 1 108 ? -10.375 6.576 -3.403 1.00 89.69 108 ARG A O 1
ATOM 838 N N . LEU A 1 109 ? -8.474 5.496 -2.931 1.00 88.00 109 LEU A N 1
ATOM 839 C CA . LEU A 1 109 ? -8.607 4.548 -4.043 1.00 88.00 109 LEU A CA 1
ATOM 840 C C . LEU A 1 109 ? -9.884 3.711 -3.942 1.00 88.00 109 LEU A C 1
ATOM 842 O O . LEU A 1 109 ? -10.549 3.491 -4.950 1.00 88.00 109 LEU A O 1
ATOM 846 N N . LEU A 1 110 ? -10.228 3.246 -2.740 1.00 85.56 110 LEU A N 1
ATOM 847 C CA . LEU A 1 110 ? -11.438 2.455 -2.530 1.00 85.56 110 LEU A CA 1
ATOM 848 C C . LEU A 1 110 ? -12.722 3.289 -2.641 1.00 85.56 110 LEU A C 1
ATOM 850 O O . LEU A 1 110 ? -13.739 2.753 -3.068 1.00 85.56 110 LEU A O 1
ATOM 854 N N . GLU A 1 111 ? -12.686 4.564 -2.252 1.00 81.81 111 GLU A N 1
ATOM 855 C CA . GLU A 1 111 ? -13.822 5.493 -2.309 1.00 81.81 111 GLU A CA 1
ATOM 856 C C . GLU A 1 111 ? -14.067 6.002 -3.747 1.00 81.81 111 GLU A C 1
ATOM 858 O O . GLU A 1 111 ? -15.201 5.943 -4.229 1.00 81.81 111 GLU A O 1
ATOM 863 N N . ASP A 1 112 ? -13.014 6.430 -4.455 1.00 74.50 112 ASP A N 1
ATOM 864 C CA . ASP A 1 112 ? -13.099 7.064 -5.781 1.00 74.50 112 ASP A CA 1
ATOM 865 C C . ASP A 1 112 ? -13.382 6.062 -6.913 1.00 74.50 112 ASP A C 1
ATOM 867 O O . ASP A 1 112 ? -14.133 6.349 -7.846 1.00 74.50 112 ASP A O 1
ATOM 871 N N . GLU A 1 113 ? -12.804 4.862 -6.842 1.00 65.12 113 GLU A N 1
ATOM 872 C CA . GLU A 1 113 ? -12.804 3.891 -7.948 1.00 65.12 113 GLU A CA 1
ATOM 873 C C . GLU A 1 113 ? -13.715 2.680 -7.675 1.00 65.12 113 GLU A C 1
ATOM 875 O O . GLU A 1 113 ? -13.687 1.663 -8.373 1.00 65.12 113 GLU A O 1
ATOM 880 N N . TYR A 1 114 ? -14.579 2.806 -6.665 1.00 55.47 114 TYR A N 1
ATOM 881 C CA . TYR A 1 114 ? -15.505 1.787 -6.170 1.00 55.47 114 TYR A CA 1
ATOM 882 C C . TYR A 1 114 ? -16.357 1.119 -7.276 1.00 55.47 114 TYR A C 1
ATOM 884 O O . TYR A 1 114 ? -16.739 -0.046 -7.169 1.00 55.47 114 TYR A O 1
ATOM 892 N N . ARG A 1 115 ? -16.642 1.825 -8.381 1.00 54.41 115 ARG A N 1
ATOM 893 C CA . ARG A 1 115 ? -17.436 1.293 -9.507 1.00 54.41 115 ARG A CA 1
ATOM 894 C C . ARG A 1 115 ? -16.695 0.274 -10.376 1.00 54.41 115 ARG A C 1
ATOM 896 O O . ARG A 1 115 ? -17.339 -0.405 -11.171 1.00 54.41 115 ARG A O 1
ATOM 903 N N . LEU A 1 116 ? -15.375 0.150 -10.241 1.00 52.59 116 LEU A N 1
ATOM 904 C CA . LEU A 1 116 ? -14.579 -0.754 -11.064 1.00 52.59 116 LEU A CA 1
ATOM 905 C C . LEU A 1 116 ? -14.425 -2.147 -10.455 1.00 52.59 116 LEU A C 1
ATOM 907 O O . LEU A 1 116 ? -14.061 -3.046 -11.183 1.00 52.59 116 LEU A O 1
ATOM 911 N N . VAL A 1 117 ? -14.721 -2.396 -9.176 1.00 53.22 117 VAL A N 1
ATOM 912 C CA . VAL A 1 117 ? -14.446 -3.722 -8.569 1.00 53.22 117 VAL A CA 1
ATOM 913 C C . VAL A 1 117 ? -15.486 -4.791 -8.965 1.00 53.22 117 VAL A C 1
ATOM 915 O O . VAL A 1 117 ? -15.189 -5.983 -8.936 1.00 53.22 117 VAL A O 1
ATOM 918 N N . SER A 1 118 ? -16.676 -4.380 -9.414 1.00 49.66 118 SER A N 1
ATOM 919 C CA . SER A 1 118 ? -17.804 -5.273 -9.733 1.00 49.66 118 SER A CA 1
ATOM 920 C C . SER A 1 118 ? -17.610 -6.196 -10.966 1.00 49.66 118 SER A C 1
ATOM 922 O O . SER A 1 118 ? -18.064 -7.337 -10.895 1.00 49.66 118 SER A O 1
ATOM 924 N N . PRO A 1 119 ? -16.895 -5.833 -12.060 1.00 49.62 119 PRO A N 1
ATOM 925 C CA . P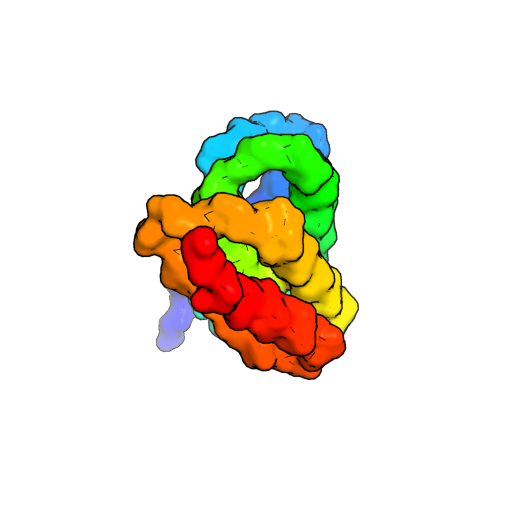RO A 1 119 ? -16.739 -6.732 -13.214 1.00 49.62 119 PRO A CA 1
ATOM 926 C C . PRO A 1 119 ? -15.491 -7.641 -13.195 1.00 49.62 119 PRO A C 1
ATOM 928 O O . PRO A 1 119 ? -15.404 -8.559 -14.010 1.00 49.62 119 PRO A O 1
ATOM 931 N N . PHE A 1 120 ? -14.486 -7.412 -12.337 1.00 51.50 120 PHE A N 1
ATOM 932 C CA . PHE A 1 120 ? -13.142 -7.994 -12.534 1.00 51.50 120 PHE A CA 1
ATOM 933 C C . PHE A 1 120 ? -12.782 -9.104 -11.541 1.00 51.50 120 PHE A C 1
ATOM 935 O O . PHE A 1 120 ? -11.840 -8.978 -10.760 1.00 51.50 120 PHE A O 1
ATOM 942 N N . GLY A 1 121 ? -13.452 -10.256 -11.640 1.00 53.06 121 GLY A N 1
ATOM 943 C CA . GLY A 1 121 ? -13.197 -11.447 -10.807 1.00 53.06 121 GLY A CA 1
ATOM 944 C C . GLY A 1 121 ? -11.737 -11.942 -10.725 1.00 53.06 121 GLY A C 1
ATOM 945 O O . GLY A 1 121 ? -11.418 -12.730 -9.840 1.00 53.06 121 GLY A O 1
ATOM 946 N N . ARG A 1 122 ? -10.822 -11.471 -11.589 1.00 59.66 122 ARG A N 1
ATOM 947 C CA . ARG A 1 122 ? -9.372 -11.749 -11.497 1.00 59.66 122 ARG A CA 1
ATOM 948 C C . ARG A 1 122 ? -8.619 -10.899 -10.473 1.00 59.66 122 ARG A C 1
ATOM 950 O O . ARG A 1 122 ? -7.555 -11.310 -10.033 1.00 59.66 122 ARG A O 1
ATOM 957 N N . VAL A 1 123 ? -9.151 -9.736 -10.121 1.00 69.81 123 VAL A N 1
ATOM 958 C CA . VAL A 1 123 ? -8.423 -8.668 -9.423 1.00 69.81 123 VAL A CA 1
ATOM 959 C C . VAL A 1 123 ? -8.777 -8.607 -7.925 1.00 69.81 123 VAL A C 1
ATOM 961 O O . VAL A 1 123 ? -8.035 -8.070 -7.101 1.00 69.81 123 VAL A O 1
ATOM 964 N N . ILE A 1 124 ? -9.890 -9.246 -7.551 1.00 79.06 124 ILE A N 1
ATOM 965 C CA . ILE A 1 124 ? -10.423 -9.315 -6.184 1.00 79.06 124 ILE A CA 1
ATOM 966 C C . ILE A 1 124 ? -9.398 -9.834 -5.153 1.00 79.06 124 ILE A C 1
ATOM 968 O O . ILE A 1 124 ? -9.306 -9.229 -4.084 1.00 79.06 124 ILE A O 1
ATOM 972 N N . PRO A 1 125 ? -8.597 -10.893 -5.412 1.00 87.12 125 PRO A N 1
ATOM 973 C CA . PRO A 1 125 ? -7.677 -11.417 -4.401 1.00 87.12 125 PRO A CA 1
ATOM 974 C C . PRO A 1 125 ? -6.611 -10.410 -3.957 1.00 87.12 125 PRO A C 1
ATOM 976 O O . PRO A 1 125 ? -6.336 -10.305 -2.762 1.00 87.12 125 PRO A O 1
ATOM 979 N N . ASP A 1 126 ? -6.031 -9.653 -4.892 1.00 90.00 126 ASP A N 1
ATOM 980 C CA . ASP A 1 126 ? -4.993 -8.666 -4.579 1.00 90.00 126 ASP A CA 1
ATOM 981 C C . ASP A 1 126 ? -5.582 -7.461 -3.825 1.00 90.00 126 ASP A C 1
ATOM 983 O O . ASP A 1 126 ? -4.994 -6.995 -2.847 1.00 90.00 126 ASP A O 1
ATOM 987 N N . VAL A 1 127 ? -6.793 -7.021 -4.193 1.00 89.38 127 VAL A N 1
ATOM 988 C CA . VAL A 1 127 ? -7.522 -5.963 -3.468 1.00 89.38 127 VAL A CA 1
ATOM 989 C C . VAL A 1 127 ? -7.824 -6.393 -2.029 1.00 89.38 127 VAL A C 1
ATOM 991 O O . VAL A 1 127 ? -7.504 -5.665 -1.087 1.00 89.38 127 VAL A O 1
ATOM 994 N N . LEU A 1 128 ? -8.381 -7.593 -1.835 1.00 90.81 128 LEU A N 1
ATOM 995 C CA . LEU A 1 128 ? -8.683 -8.124 -0.502 1.00 90.81 128 LEU A CA 1
ATOM 996 C C . LEU A 1 128 ? -7.417 -8.327 0.334 1.00 90.81 128 LEU A C 1
ATOM 998 O O . LEU A 1 128 ? -7.421 -8.033 1.528 1.00 90.81 128 LEU A O 1
ATOM 1002 N N . ALA A 1 129 ? -6.323 -8.787 -0.276 1.00 93.69 129 ALA A N 1
ATOM 1003 C CA . ALA A 1 129 ? -5.043 -8.907 0.409 1.00 93.69 129 ALA A CA 1
ATOM 1004 C C . ALA A 1 129 ? -4.514 -7.535 0.861 1.00 93.69 129 ALA A C 1
ATOM 1006 O O . ALA A 1 129 ? -4.073 -7.406 2.003 1.00 93.69 129 ALA A O 1
ATOM 1007 N N . GLY A 1 130 ? -4.603 -6.506 0.010 1.00 95.31 130 GLY A N 1
ATOM 1008 C CA . GLY A 1 130 ? -4.258 -5.127 0.364 1.00 95.31 130 GLY A CA 1
ATOM 1009 C C . GLY A 1 130 ? -5.071 -4.598 1.546 1.00 95.31 130 GLY A C 1
ATOM 1010 O O . GLY A 1 130 ? -4.498 -4.115 2.524 1.00 95.31 130 GLY A O 1
ATOM 1011 N N . ILE A 1 131 ? -6.393 -4.777 1.507 1.00 94.19 131 ILE A N 1
ATOM 1012 C CA . ILE A 1 131 ? -7.299 -4.419 2.609 1.00 94.19 131 ILE A CA 1
ATOM 1013 C C . ILE A 1 131 ? -6.938 -5.182 3.890 1.00 94.19 131 ILE A C 1
ATOM 1015 O O . ILE A 1 131 ? -6.848 -4.587 4.963 1.00 94.19 131 ILE A O 1
ATOM 1019 N N . GLY A 1 132 ? -6.670 -6.484 3.787 1.00 94.88 132 GLY A N 1
ATOM 1020 C CA . GLY A 1 132 ? -6.262 -7.311 4.920 1.00 94.88 132 GLY A CA 1
ATOM 1021 C C . GLY A 1 132 ? -4.970 -6.819 5.575 1.00 94.88 132 GLY A C 1
ATOM 1022 O O . GLY A 1 132 ? -4.899 -6.750 6.801 1.00 94.88 132 GLY A O 1
ATOM 1023 N N . TYR A 1 133 ? -3.969 -6.409 4.789 1.00 96.69 133 TYR A N 1
ATOM 1024 C CA . TYR A 1 133 ? -2.757 -5.790 5.337 1.00 96.69 133 TYR A CA 1
ATOM 1025 C C . TYR A 1 133 ? -3.044 -4.460 6.026 1.00 96.69 133 TYR A C 1
ATOM 1027 O O . TYR A 1 133 ? -2.524 -4.223 7.115 1.00 96.69 133 TYR A O 1
ATOM 1035 N N . ALA A 1 134 ? -3.889 -3.627 5.417 1.00 96.62 134 ALA A N 1
ATOM 1036 C CA . ALA A 1 134 ? -4.265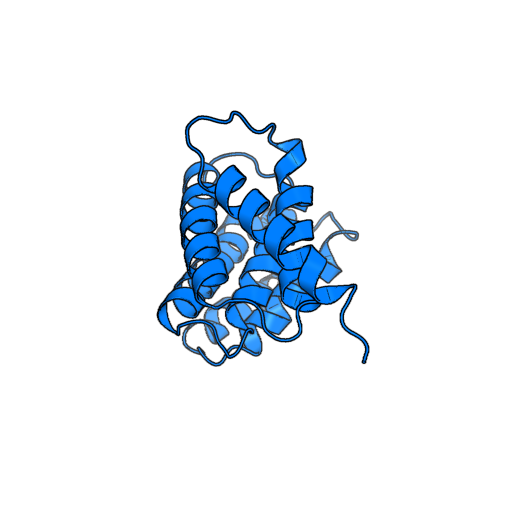 -2.330 5.957 1.00 96.62 134 ALA A CA 1
ATOM 1037 C C . ALA A 1 134 ? -4.950 -2.452 7.326 1.00 96.62 134 ALA A C 1
ATOM 1039 O O . ALA A 1 134 ? -4.569 -1.760 8.266 1.00 96.62 134 ALA A O 1
ATOM 1040 N N . LEU A 1 135 ? -5.886 -3.394 7.472 1.00 96.06 135 LEU A N 1
ATOM 1041 C CA . LEU A 1 135 ? -6.573 -3.666 8.741 1.00 96.06 135 LEU A CA 1
ATOM 1042 C C . LEU A 1 135 ? -5.650 -4.266 9.812 1.00 96.06 135 LEU A C 1
ATOM 1044 O O . LEU A 1 135 ? -5.884 -4.067 11.002 1.00 96.06 135 LEU A O 1
ATOM 1048 N N . CYS A 1 136 ? -4.597 -4.978 9.399 1.00 95.44 136 CYS A N 1
ATOM 1049 C CA . CYS A 1 136 ? -3.561 -5.503 10.292 1.00 95.44 136 CYS A CA 1
ATOM 1050 C C . CYS A 1 136 ? -2.459 -4.477 10.626 1.00 95.44 136 CYS A C 1
ATOM 1052 O O . CYS A 1 136 ? -1.486 -4.828 11.298 1.00 95.44 136 CYS A O 1
ATOM 1054 N N . SER A 1 137 ? -2.558 -3.237 10.137 1.00 94.31 137 SER A N 1
ATOM 1055 C CA . SER A 1 137 ? -1.612 -2.166 10.458 1.00 94.31 137 SER A CA 1
ATOM 1056 C C . SER A 1 137 ? -1.665 -1.800 11.944 1.00 94.31 137 SER A C 1
ATOM 1058 O O . SER A 1 137 ? -2.698 -1.908 12.601 1.00 94.31 137 SER A O 1
ATOM 1060 N N . SER A 1 138 ? -0.551 -1.289 12.474 1.00 93.00 138 SER A N 1
ATOM 1061 C CA . SER A 1 138 ? -0.519 -0.700 13.819 1.00 93.00 138 SER A CA 1
ATOM 1062 C C . SER A 1 138 ? -1.284 0.630 13.904 1.00 93.00 138 SER A C 1
ATOM 1064 O O . SER A 1 138 ? -1.585 1.091 15.000 1.00 93.00 138 SER A O 1
ATOM 1066 N N . VAL A 1 139 ? -1.592 1.256 12.762 1.00 92.00 139 VAL A N 1
ATOM 1067 C CA . VAL A 1 139 ? -2.346 2.512 12.672 1.00 92.00 139 VAL A CA 1
ATOM 1068 C C . VAL A 1 139 ? -3.812 2.202 12.378 1.00 92.00 139 VAL A C 1
ATOM 1070 O O . VAL A 1 139 ? -4.143 1.758 11.285 1.00 92.00 139 VAL A O 1
ATOM 1073 N N . VAL A 1 140 ? -4.696 2.481 13.340 1.00 92.38 140 VAL A N 1
ATOM 1074 C CA . VAL A 1 140 ? -6.110 2.051 13.290 1.00 92.38 140 VAL A CA 1
ATOM 1075 C C . VAL A 1 140 ? -7.105 3.140 12.878 1.00 92.38 140 VAL A C 1
ATOM 1077 O O . VAL A 1 140 ? -8.277 2.845 12.659 1.00 92.38 140 VAL A O 1
ATOM 1080 N N . VAL A 1 141 ? -6.665 4.398 12.743 1.00 90.81 141 VAL A N 1
ATOM 1081 C CA . VAL A 1 141 ? -7.553 5.557 12.498 1.00 90.81 141 VAL A CA 1
ATOM 1082 C C . VAL A 1 141 ? -8.363 5.451 11.193 1.00 90.81 141 VAL A C 1
ATOM 1084 O O . VAL A 1 141 ? -9.441 6.028 11.086 1.00 90.81 141 VAL A O 1
ATOM 1087 N N . HIS A 1 142 ? -7.897 4.654 10.227 1.00 92.69 142 HIS A N 1
ATOM 1088 C CA . HIS A 1 142 ? -8.565 4.445 8.939 1.00 92.69 142 HIS A CA 1
ATOM 1089 C C . HIS A 1 142 ? -9.426 3.171 8.879 1.00 92.69 142 HIS A C 1
ATOM 1091 O O . HIS A 1 142 ? -10.140 2.976 7.898 1.00 92.69 142 HIS A O 1
ATOM 1097 N N . ASN A 1 143 ? -9.416 2.313 9.909 1.00 91.19 143 ASN A N 1
ATOM 1098 C CA . ASN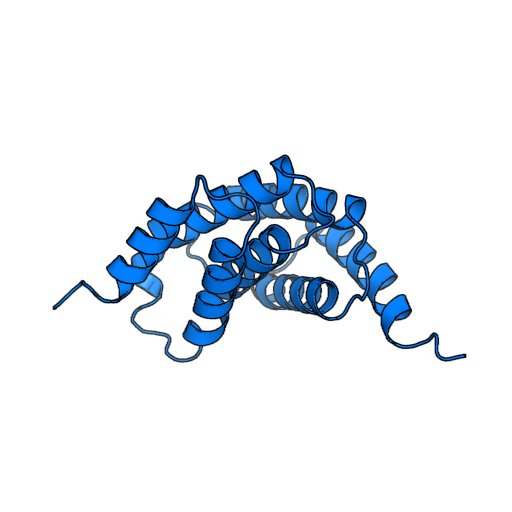 A 1 143 ? -10.067 0.996 9.853 1.00 91.19 143 ASN A CA 1
ATOM 1099 C C . ASN A 1 143 ? -11.569 1.084 9.579 1.00 91.19 143 ASN A C 1
ATOM 1101 O O . ASN A 1 143 ? -12.094 0.290 8.806 1.00 91.19 143 ASN A O 1
ATOM 1105 N N . VAL A 1 144 ? -12.257 2.070 10.163 1.00 90.56 144 VAL A N 1
ATOM 1106 C CA . VAL A 1 144 ? -13.694 2.277 9.928 1.00 90.56 144 VAL A CA 1
ATOM 1107 C C . VAL A 1 144 ? -13.967 2.606 8.459 1.00 90.56 144 VAL A C 1
ATOM 1109 O O . VAL A 1 144 ? -14.866 2.021 7.866 1.00 90.56 144 VAL A O 1
ATOM 1112 N N . ARG A 1 145 ? -13.169 3.488 7.843 1.00 91.12 145 ARG A N 1
ATOM 1113 C CA . ARG A 1 145 ? -13.308 3.836 6.418 1.00 91.12 145 ARG A CA 1
ATOM 1114 C C . ARG A 1 145 ? -13.021 2.640 5.517 1.00 91.12 145 ARG A C 1
ATOM 1116 O O . ARG A 1 145 ? -13.798 2.366 4.611 1.00 91.12 145 ARG A O 1
ATOM 1123 N N . ILE A 1 146 ? -11.965 1.887 5.819 1.00 91.69 146 ILE A N 1
ATOM 1124 C CA . ILE A 1 146 ? -11.586 0.683 5.069 1.00 91.69 146 ILE A CA 1
ATOM 1125 C C . ILE A 1 146 ? -12.689 -0.379 5.145 1.00 91.69 146 ILE A C 1
ATOM 1127 O O . ILE A 1 146 ? -13.073 -0.940 4.121 1.00 91.69 146 ILE A O 1
ATOM 1131 N N . LEU A 1 147 ? -13.230 -0.637 6.340 1.00 89.19 147 LEU A N 1
ATOM 1132 C CA . LEU A 1 147 ? -14.332 -1.582 6.528 1.00 89.19 147 LEU A CA 1
ATOM 1133 C C . LEU A 1 147 ? -15.607 -1.107 5.836 1.00 89.19 147 LEU A C 1
ATOM 1135 O O . LEU A 1 147 ? -16.262 -1.912 5.185 1.00 89.19 147 LEU A O 1
ATOM 1139 N N . ASN A 1 148 ? -15.939 0.182 5.918 1.00 86.62 148 ASN A N 1
ATOM 1140 C CA . ASN A 1 148 ? -17.091 0.740 5.213 1.00 86.62 148 ASN A CA 1
ATOM 1141 C C . ASN A 1 148 ? -16.949 0.593 3.696 1.00 86.62 148 ASN A C 1
ATOM 1143 O O . ASN A 1 148 ? -17.916 0.228 3.036 1.00 86.62 148 ASN A O 1
ATOM 1147 N N . ALA A 1 149 ? -15.756 0.821 3.143 1.00 83.06 149 ALA A N 1
ATOM 1148 C CA . ALA A 1 149 ? -15.502 0.604 1.725 1.00 83.06 149 ALA A CA 1
ATOM 1149 C C . ALA A 1 149 ? -15.631 -0.883 1.350 1.00 83.06 149 ALA A C 1
ATOM 1151 O O . ALA A 1 149 ? -16.327 -1.207 0.391 1.00 83.06 149 ALA A O 1
ATOM 1152 N N . LEU A 1 150 ? -15.041 -1.790 2.140 1.00 82.25 150 LEU A N 1
ATOM 1153 C CA . LEU A 1 150 ? -15.117 -3.241 1.928 1.00 82.25 150 LEU A CA 1
ATOM 1154 C C . LEU A 1 150 ? -16.556 -3.773 2.004 1.00 82.25 150 LEU A C 1
ATOM 1156 O O . LEU A 1 150 ? -16.990 -4.505 1.123 1.00 82.25 150 LEU A O 1
ATOM 1160 N N . LEU A 1 151 ? -17.298 -3.415 3.053 1.00 80.31 151 LEU A N 1
ATOM 1161 C CA . LEU A 1 151 ? -18.693 -3.823 3.233 1.00 80.31 151 LEU A CA 1
ATOM 1162 C C . LEU A 1 151 ? -19.600 -3.155 2.209 1.00 80.31 151 LEU A C 1
ATOM 1164 O O . LEU A 1 151 ? -20.539 -3.779 1.724 1.00 80.31 151 LEU A O 1
ATOM 1168 N N . GLY A 1 152 ? -19.266 -1.924 1.821 1.00 71.19 152 GLY A N 1
ATOM 1169 C CA . GLY A 1 152 ? -19.850 -1.262 0.674 1.00 71.19 152 GLY A CA 1
ATOM 1170 C C . GLY A 1 152 ? -19.816 -2.177 -0.542 1.00 71.19 152 GLY A C 1
ATOM 1171 O O . GLY A 1 152 ? -20.859 -2.344 -1.158 1.00 71.19 152 GLY A O 1
ATOM 1172 N N . ILE A 1 153 ? -18.681 -2.813 -0.874 1.00 62.44 153 ILE A N 1
ATOM 1173 C CA . ILE A 1 153 ? -18.543 -3.703 -2.054 1.00 62.44 153 ILE A CA 1
ATOM 1174 C C . ILE A 1 153 ? -19.589 -4.830 -2.043 1.00 62.44 153 ILE A C 1
ATOM 1176 O O . ILE A 1 153 ? -20.055 -5.233 -3.102 1.00 62.44 153 ILE A O 1
ATOM 1180 N N . TRP A 1 154 ? -19.977 -5.309 -0.860 1.00 57.97 154 TRP A N 1
ATOM 1181 C CA . TRP A 1 154 ? -20.943 -6.398 -0.692 1.00 57.97 154 TRP A CA 1
ATOM 1182 C C . TRP A 1 154 ? -22.400 -5.940 -0.536 1.00 57.97 154 TRP A C 1
ATOM 1184 O O . TRP A 1 154 ? -23.305 -6.743 -0.726 1.00 57.97 154 TRP A O 1
ATOM 1194 N N . GLY A 1 155 ? -22.632 -4.682 -0.152 1.00 51.44 155 GLY A N 1
ATOM 1195 C CA . GLY A 1 155 ? -23.940 -4.169 0.269 1.00 51.44 155 GLY A CA 1
ATOM 1196 C C . GLY A 1 155 ? -24.721 -3.385 -0.787 1.00 51.44 155 GLY A C 1
ATOM 1197 O O . GLY A 1 155 ? -25.713 -2.749 -0.437 1.00 51.44 155 GLY A O 1
ATOM 1198 N N . LYS A 1 156 ? -24.283 -3.372 -2.050 1.00 51.56 156 LYS A N 1
ATOM 1199 C CA . LYS A 1 156 ? -25.084 -2.814 -3.149 1.00 51.56 156 LYS A CA 1
ATOM 1200 C C . LYS A 1 156 ? -25.799 -3.944 -3.874 1.00 51.56 156 LYS A C 1
ATOM 1202 O O . LYS A 1 156 ? -25.247 -4.537 -4.793 1.00 51.56 156 LYS A O 1
ATOM 1207 N N . GLU A 1 157 ? -26.997 -4.247 -3.388 1.00 45.28 157 GLU A N 1
ATOM 1208 C CA . GLU A 1 157 ? -28.016 -4.961 -4.159 1.00 45.28 157 GLU A CA 1
ATOM 1209 C C . GLU A 1 157 ? -28.456 -4.082 -5.352 1.00 45.28 157 GLU A C 1
ATOM 1211 O O . GLU A 1 157 ? -28.387 -2.852 -5.261 1.00 45.28 157 GLU A O 1
ATOM 1216 N N . ASP A 1 158 ? -28.810 -4.747 -6.458 1.00 45.22 158 ASP A N 1
ATOM 1217 C CA . ASP A 1 158 ? -29.028 -4.233 -7.828 1.00 45.22 158 ASP A CA 1
ATOM 1218 C C . ASP A 1 158 ? -29.895 -2.964 -7.973 1.00 45.22 158 ASP A C 1
ATOM 1220 O O . ASP A 1 158 ? -30.973 -2.872 -7.338 1.00 45.22 158 ASP A O 1
#